Protein AF-A0A7Y2UP56-F1 (afdb_monomer_lite)

Foldseek 3Di:
DVVVVCVVCVVVVVVVVVVDDPVVVVVVVVVVVLCVQCVPPVDVVSSVVVVVVVVVLVVVVVVVDHSVVVVVCVVVVVVVVVVVVVLVVVCVVVVHSPCSQPVDVVNVVVVVVVCCVVCVVVVCVVVVVVVVVVVVPD

Radius of gyration: 23.44 Å; chains: 1; bounding box: 52×44×54 Å

pLDDT: mean 82.29, std 14.19, range [38.81, 96.0]

Structure (mmCIF, N/CA/C/O backbone):
data_AF-A0A7Y2UP56-F1
#
_entry.id   AF-A0A7Y2UP56-F1
#
loop_
_atom_site.group_PDB
_atom_site.id
_atom_site.type_symbol
_atom_site.label_atom_id
_atom_site.label_alt_id
_atom_site.label_comp_id
_atom_site.label_asym_id
_atom_site.label_entity_id
_atom_site.label_seq_id
_atom_site.pdbx_PDB_ins_code
_atom_site.Cartn_x
_atom_site.Cartn_y
_atom_site.Cartn_z
_atom_site.occupancy
_atom_site.B_iso_or_equiv
_atom_site.auth_seq_id
_atom_site.auth_comp_id
_atom_site.auth_asym_id
_atom_site.auth_atom_id
_atom_site.pdbx_PDB_model_num
ATOM 1 N N . LEU A 1 1 ? 10.724 23.964 7.392 1.00 72.69 1 LEU A N 1
ATOM 2 C CA . LEU A 1 1 ? 11.855 23.413 6.605 1.00 72.69 1 LEU A CA 1
ATOM 3 C C . LEU A 1 1 ? 11.461 22.212 5.727 1.00 72.69 1 LEU A C 1
ATOM 5 O O . LEU A 1 1 ? 11.861 22.178 4.577 1.00 72.69 1 LEU A O 1
ATOM 9 N N . MET A 1 2 ? 10.660 21.252 6.213 1.00 81.50 2 MET A N 1
ATOM 10 C CA . MET A 1 2 ? 10.343 20.014 5.468 1.00 81.50 2 MET A CA 1
ATOM 11 C C . MET A 1 2 ? 9.471 20.205 4.210 1.00 81.50 2 MET A C 1
ATOM 13 O O . MET A 1 2 ? 9.684 19.515 3.222 1.00 81.50 2 MET A O 1
ATOM 17 N N . LEU A 1 3 ? 8.538 21.167 4.209 1.00 87.50 3 LEU A N 1
ATOM 18 C CA . LEU A 1 3 ? 7.693 21.492 3.045 1.00 87.50 3 LEU A CA 1
ATOM 19 C C . LEU A 1 3 ? 8.486 21.974 1.812 1.00 87.50 3 LEU A C 1
ATOM 21 O O . LEU A 1 3 ? 8.338 21.372 0.749 1.00 87.50 3 LEU A O 1
ATOM 25 N N . PRO A 1 4 ? 9.351 23.007 1.914 1.00 89.06 4 PRO A N 1
ATOM 26 C CA . PRO A 1 4 ? 10.138 23.454 0.764 1.00 89.06 4 PRO A CA 1
ATOM 27 C C . PRO A 1 4 ? 11.161 22.403 0.318 1.00 89.06 4 PRO A C 1
ATOM 29 O O . PRO A 1 4 ? 11.336 22.200 -0.878 1.00 89.06 4 PRO A O 1
ATOM 32 N N . VAL A 1 5 ? 11.774 21.676 1.260 1.00 89.69 5 VAL A N 1
ATOM 33 C CA . VAL A 1 5 ? 12.707 20.581 0.947 1.00 89.69 5 VAL A CA 1
ATOM 34 C C . VAL A 1 5 ? 12.002 19.459 0.175 1.00 89.69 5 VAL A C 1
ATOM 36 O O . VAL A 1 5 ? 12.512 19.016 -0.851 1.00 89.69 5 VAL A O 1
ATOM 39 N N . GLY A 1 6 ? 10.803 19.050 0.600 1.00 86.69 6 GLY A N 1
ATOM 40 C CA . GLY A 1 6 ? 10.022 18.020 -0.086 1.00 86.69 6 GLY A CA 1
ATOM 41 C C . GLY A 1 6 ? 9.583 18.429 -1.494 1.00 86.69 6 GLY A C 1
ATOM 42 O O . GLY A 1 6 ? 9.662 17.621 -2.416 1.00 86.69 6 GLY A O 1
ATOM 43 N N . LEU A 1 7 ? 9.180 19.688 -1.689 1.00 87.88 7 LEU A N 1
ATOM 44 C CA . LEU A 1 7 ? 8.734 20.183 -2.996 1.00 87.88 7 LEU A CA 1
ATOM 45 C C . LEU A 1 7 ? 9.897 20.303 -3.992 1.00 87.88 7 LEU A C 1
ATOM 47 O O . LEU A 1 7 ? 9.756 19.941 -5.161 1.00 87.88 7 LEU A O 1
ATOM 51 N N . VAL A 1 8 ? 11.063 20.753 -3.521 1.00 88.00 8 VAL A N 1
ATOM 52 C CA . VAL A 1 8 ? 12.282 20.854 -4.334 1.00 88.00 8 VAL A CA 1
ATOM 53 C C . VAL A 1 8 ? 12.802 19.464 -4.705 1.00 88.00 8 VAL A C 1
ATOM 55 O O . VAL A 1 8 ? 12.987 19.183 -5.889 1.00 88.00 8 VAL A O 1
ATOM 58 N N . ILE A 1 9 ? 12.971 18.568 -3.727 1.00 86.88 9 ILE A N 1
ATOM 59 C CA . ILE A 1 9 ? 13.443 17.197 -3.976 1.00 86.88 9 ILE A CA 1
ATOM 60 C C . ILE A 1 9 ? 12.454 16.441 -4.865 1.00 86.88 9 ILE A C 1
ATOM 62 O O . ILE A 1 9 ? 12.876 15.794 -5.818 1.00 86.88 9 ILE A O 1
ATOM 66 N N . GLY A 1 10 ? 11.148 16.561 -4.609 1.00 84.31 10 GLY A N 1
ATOM 67 C CA . GLY A 1 10 ? 10.113 15.907 -5.410 1.00 84.31 10 GLY A CA 1
ATOM 68 C C . GLY A 1 10 ? 10.147 16.339 -6.875 1.00 84.31 10 GLY A C 1
ATOM 69 O O . GLY A 1 10 ? 10.086 15.490 -7.763 1.00 84.31 10 GLY A O 1
ATOM 70 N N . ARG A 1 11 ? 10.323 17.639 -7.143 1.00 83.75 11 ARG A N 1
ATOM 71 C CA . ARG A 1 11 ? 10.432 18.164 -8.511 1.00 83.75 11 ARG A CA 1
ATOM 72 C C . ARG A 1 11 ? 11.665 17.626 -9.240 1.00 83.75 11 ARG A C 1
ATOM 74 O O . ARG A 1 11 ? 11.533 17.172 -10.375 1.00 83.75 11 ARG A O 1
ATOM 81 N N . TYR A 1 12 ? 12.835 17.667 -8.602 1.00 83.06 12 TYR A N 1
ATOM 82 C CA . TYR A 1 12 ? 14.084 17.219 -9.226 1.00 83.06 12 TYR A CA 1
ATOM 83 C C . TYR A 1 12 ? 14.141 15.696 -9.392 1.00 83.06 12 TYR A C 1
ATOM 85 O O . TYR A 1 12 ? 14.487 15.208 -10.465 1.00 83.06 12 TYR A O 1
ATOM 93 N N . ALA A 1 13 ? 13.751 14.934 -8.367 1.00 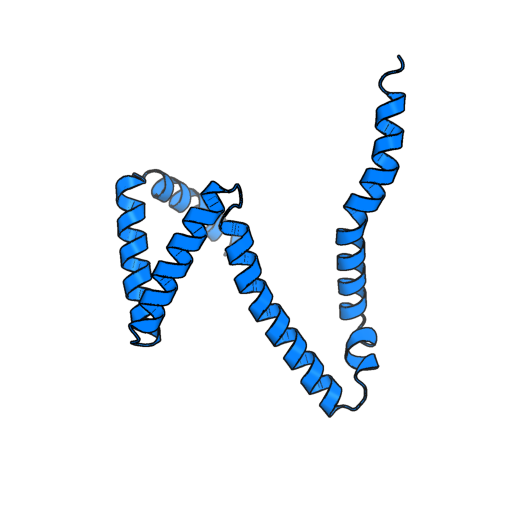81.38 13 ALA A N 1
ATOM 94 C CA . ALA A 1 13 ? 13.755 13.474 -8.416 1.00 81.38 13 ALA A CA 1
ATOM 95 C C . ALA A 1 13 ? 12.772 12.938 -9.462 1.00 81.38 13 ALA A C 1
ATOM 97 O O . ALA A 1 13 ? 13.114 12.019 -10.205 1.00 81.38 13 ALA A O 1
ATOM 98 N N . TYR A 1 14 ? 11.579 13.538 -9.566 1.00 81.06 14 TYR A N 1
ATOM 99 C CA . TYR A 1 14 ? 10.603 13.147 -10.577 1.00 81.06 14 TYR A CA 1
ATOM 100 C C . TYR A 1 14 ? 11.199 13.283 -11.978 1.00 81.06 14 TYR A C 1
ATOM 102 O O . TYR A 1 14 ? 11.224 12.297 -12.703 1.00 81.06 14 TYR A O 1
ATOM 110 N N . GLN A 1 15 ? 11.772 14.441 -12.323 1.00 77.81 15 GLN A N 1
ATOM 111 C CA . GLN A 1 15 ? 12.354 14.684 -13.650 1.00 77.81 15 GLN A CA 1
ATOM 112 C C . GLN A 1 15 ? 13.413 13.647 -14.052 1.00 77.81 15 GLN A C 1
ATOM 114 O O . GLN A 1 15 ? 13.404 13.197 -15.200 1.00 77.81 15 GLN A O 1
ATOM 119 N N . THR A 1 16 ? 14.271 13.233 -13.118 1.00 77.19 16 THR A N 1
ATOM 120 C CA . THR A 1 16 ? 15.330 12.242 -13.369 1.00 77.19 16 THR A CA 1
ATOM 121 C C . THR A 1 16 ? 14.786 10.817 -13.512 1.00 77.19 16 THR A C 1
ATOM 123 O O . THR A 1 16 ? 15.292 10.034 -14.311 1.00 77.19 16 THR A O 1
ATOM 126 N N . ILE A 1 17 ? 13.738 10.453 -12.767 1.00 78.56 17 ILE A N 1
ATOM 127 C CA . ILE A 1 17 ? 13.190 9.086 -12.783 1.00 78.56 17 ILE A CA 1
ATOM 128 C C . ILE A 1 17 ? 12.446 8.797 -14.093 1.00 78.56 17 ILE A C 1
ATOM 130 O O . ILE A 1 17 ? 12.601 7.717 -14.664 1.00 78.56 17 ILE A O 1
ATOM 134 N N . ILE A 1 18 ? 11.665 9.754 -14.604 1.00 79.00 18 ILE A N 1
ATOM 135 C CA . ILE A 1 18 ? 10.921 9.577 -15.868 1.00 79.00 18 ILE A CA 1
ATOM 136 C C . ILE A 1 18 ? 11.812 9.601 -17.115 1.00 79.00 18 ILE A C 1
ATOM 138 O O . ILE A 1 18 ? 11.361 9.156 -18.169 1.00 79.00 18 ILE A O 1
ATOM 142 N N . THR A 1 19 ? 13.054 10.089 -17.025 1.00 82.44 19 THR A N 1
ATOM 143 C CA . THR A 1 19 ? 13.994 10.081 -18.161 1.00 82.44 19 THR A CA 1
ATOM 144 C C . THR A 1 19 ? 14.618 8.706 -18.412 1.00 82.44 19 THR A C 1
ATOM 146 O O . THR A 1 19 ? 15.153 8.473 -19.496 1.00 82.44 19 THR A O 1
ATOM 149 N N . VAL A 1 20 ? 14.539 7.774 -17.455 1.00 85.19 20 VAL A N 1
ATOM 150 C CA . VAL A 1 20 ? 15.115 6.432 -17.604 1.00 85.19 20 VAL A CA 1
ATOM 151 C C . VAL A 1 20 ? 14.228 5.569 -18.517 1.00 85.19 20 VAL A C 1
ATOM 153 O O . VAL A 1 20 ? 13.019 5.460 -18.285 1.00 85.19 20 VAL A O 1
ATOM 156 N N . PRO A 1 21 ? 14.790 4.907 -19.547 1.00 87.62 21 PRO A N 1
ATOM 157 C CA . PRO A 1 21 ? 14.011 4.077 -20.456 1.00 87.62 21 PRO A CA 1
ATOM 158 C C . PRO A 1 21 ? 13.355 2.903 -19.720 1.00 87.62 21 PRO A C 1
ATOM 160 O O . PRO A 1 21 ? 14.007 2.140 -19.001 1.00 87.62 21 PRO A O 1
ATOM 163 N N . LYS A 1 22 ? 12.055 2.699 -19.970 1.00 85.25 22 LYS A N 1
ATOM 164 C CA . LYS A 1 22 ? 11.253 1.622 -19.358 1.00 85.25 22 LYS A CA 1
ATOM 165 C C . LYS A 1 22 ? 11.855 0.228 -19.567 1.00 85.25 22 LYS A C 1
ATOM 167 O O . LYS A 1 22 ? 11.723 -0.621 -18.693 1.00 85.25 22 LYS A O 1
ATOM 172 N N . ALA A 1 23 ? 12.547 0.020 -20.689 1.00 90.62 23 ALA A N 1
ATOM 173 C CA . ALA A 1 23 ? 13.221 -1.235 -21.015 1.00 90.62 23 ALA A CA 1
ATOM 174 C C . ALA A 1 23 ? 14.275 -1.650 -19.971 1.00 90.62 23 ALA A C 1
ATOM 176 O O . ALA A 1 23 ? 14.455 -2.840 -19.746 1.00 90.62 23 ALA A O 1
ATOM 177 N N . MET A 1 24 ? 14.924 -0.689 -19.301 1.00 90.25 24 MET A N 1
ATOM 178 C CA . MET A 1 24 ? 15.894 -0.959 -18.230 1.00 90.25 24 MET A CA 1
ATOM 179 C C . MET A 1 24 ? 15.238 -0.994 -16.845 1.00 90.25 24 MET A C 1
ATOM 181 O O . MET A 1 24 ? 15.654 -1.761 -15.976 1.00 90.25 24 MET A O 1
ATOM 185 N N . LEU A 1 25 ? 14.190 -0.191 -16.632 1.00 89.38 25 LEU A N 1
ATOM 186 C CA . LEU A 1 25 ? 13.487 -0.118 -15.346 1.00 89.38 25 LEU A CA 1
ATOM 187 C C . LEU A 1 25 ? 12.800 -1.436 -14.986 1.00 89.38 25 LEU A C 1
ATOM 189 O O . LEU A 1 25 ? 12.945 -1.910 -13.863 1.00 89.38 25 LEU A O 1
ATOM 193 N N . VAL A 1 26 ? 12.073 -2.037 -15.932 1.00 90.31 26 VAL A N 1
ATOM 194 C CA . VAL A 1 26 ? 11.299 -3.264 -15.686 1.00 90.31 26 VAL A CA 1
ATOM 195 C C . VAL A 1 26 ? 12.169 -4.420 -15.169 1.00 90.31 26 VAL A C 1
ATOM 197 O O . VAL A 1 26 ? 11.859 -4.927 -14.089 1.00 90.31 26 VAL A O 1
ATOM 200 N N . PRO A 1 27 ? 13.260 -4.834 -15.849 1.00 93.44 27 PRO A N 1
ATOM 201 C CA . PRO A 1 27 ? 14.096 -5.927 -15.357 1.00 93.44 27 PRO A CA 1
ATOM 202 C C . PRO A 1 27 ? 14.797 -5.569 -14.044 1.00 93.44 27 PRO A C 1
ATOM 204 O O . PRO A 1 27 ? 14.835 -6.396 -13.139 1.00 93.44 27 PRO A O 1
ATOM 207 N N . THR A 1 28 ? 15.283 -4.334 -13.888 1.00 94.06 28 THR A N 1
ATOM 208 C CA . THR A 1 28 ? 15.970 -3.903 -12.657 1.00 94.06 28 THR A CA 1
ATOM 209 C C . THR A 1 28 ? 15.046 -3.972 -11.442 1.00 94.06 28 THR A C 1
ATOM 211 O O . THR A 1 28 ? 15.420 -4.527 -10.409 1.00 94.06 28 THR A O 1
ATOM 214 N N . VAL A 1 29 ? 13.818 -3.458 -11.563 1.00 93.00 29 VAL A N 1
ATOM 215 C CA . VAL A 1 29 ? 12.820 -3.520 -10.488 1.00 93.00 29 VAL A CA 1
ATOM 216 C C . VAL A 1 29 ? 12.431 -4.968 -10.205 1.00 93.00 29 VAL A C 1
ATOM 218 O O . VAL A 1 29 ? 12.388 -5.346 -9.040 1.00 93.00 29 VAL A O 1
ATOM 221 N N . ALA A 1 30 ? 12.220 -5.795 -11.235 1.00 93.31 30 ALA A N 1
ATOM 222 C CA . ALA A 1 30 ? 11.878 -7.207 -11.058 1.00 93.31 30 ALA A CA 1
ATOM 223 C C . ALA A 1 30 ? 12.964 -7.978 -10.283 1.00 93.31 30 ALA A C 1
ATOM 225 O O . ALA A 1 30 ? 12.652 -8.680 -9.315 1.00 93.31 30 ALA A O 1
ATOM 226 N N . PHE A 1 31 ? 14.237 -7.793 -10.647 1.00 95.12 31 PHE A N 1
ATOM 227 C CA . PHE A 1 31 ? 15.369 -8.369 -9.916 1.00 95.12 31 PHE A CA 1
ATOM 228 C C . PHE A 1 31 ? 15.422 -7.867 -8.471 1.00 95.12 31 PHE A C 1
ATOM 230 O O . PHE A 1 31 ? 15.533 -8.670 -7.545 1.00 95.12 31 PHE A O 1
ATOM 237 N N . MET A 1 32 ? 15.280 -6.556 -8.263 1.00 95.44 32 MET A N 1
ATOM 238 C CA . MET A 1 32 ? 15.302 -5.962 -6.926 1.00 95.44 32 MET A CA 1
ATOM 239 C C . MET A 1 32 ? 14.166 -6.497 -6.042 1.00 95.44 32 MET A C 1
ATOM 241 O O . MET A 1 32 ? 14.391 -6.809 -4.874 1.00 95.44 32 MET A O 1
ATOM 245 N N . THR A 1 33 ? 12.958 -6.663 -6.590 1.00 93.69 33 THR A N 1
ATOM 246 C CA . THR A 1 33 ? 11.822 -7.235 -5.850 1.00 93.69 33 THR A CA 1
ATOM 247 C C . THR A 1 33 ? 12.029 -8.706 -5.519 1.00 93.69 33 THR A C 1
ATOM 249 O O . THR A 1 33 ? 11.715 -9.116 -4.407 1.00 93.69 33 THR A O 1
ATOM 252 N N . MET A 1 34 ? 12.622 -9.485 -6.427 1.00 94.31 34 MET A N 1
ATOM 253 C CA . MET A 1 34 ? 12.913 -10.900 -6.191 1.00 94.31 34 MET A CA 1
ATOM 254 C C . MET A 1 34 ? 13.928 -11.079 -5.056 1.00 94.31 34 MET A C 1
ATOM 256 O O . MET A 1 34 ? 13.695 -11.865 -4.136 1.00 94.31 34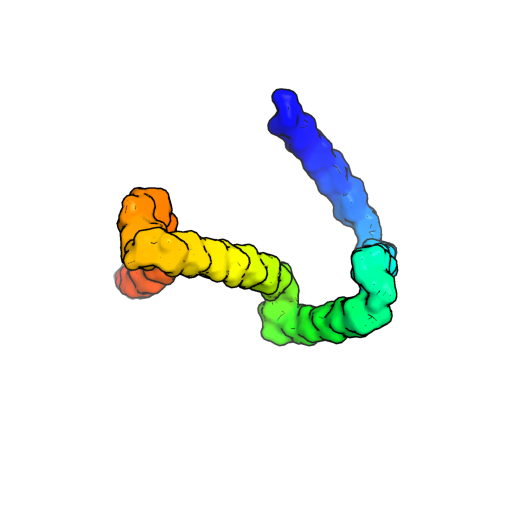 MET A O 1
ATOM 260 N N . ILE A 1 35 ? 15.017 -10.302 -5.080 1.00 95.00 35 ILE A N 1
ATOM 261 C CA . ILE A 1 35 ? 16.023 -10.287 -4.009 1.00 95.00 35 ILE A CA 1
ATOM 262 C C . ILE A 1 35 ? 15.385 -9.821 -2.695 1.00 95.00 35 ILE A C 1
ATOM 264 O O . ILE A 1 35 ? 15.587 -10.448 -1.657 1.00 95.00 35 ILE A O 1
ATOM 268 N N . GLY A 1 36 ? 14.579 -8.757 -2.741 1.00 94.62 36 GLY A N 1
ATOM 269 C CA . GLY A 1 36 ? 13.889 -8.214 -1.574 1.00 94.62 36 GLY A CA 1
ATOM 270 C C . GLY A 1 36 ? 12.955 -9.226 -0.909 1.00 94.62 36 GLY A C 1
ATOM 271 O O . GLY A 1 36 ? 13.023 -9.409 0.303 1.00 94.62 36 GLY A O 1
ATOM 272 N N . THR A 1 37 ? 12.126 -9.929 -1.682 1.00 94.31 37 THR A N 1
ATOM 273 C CA . THR A 1 37 ? 11.223 -10.962 -1.153 1.00 94.31 37 THR A CA 1
ATOM 274 C C . THR A 1 37 ? 11.995 -12.114 -0.515 1.00 94.31 37 THR A C 1
ATOM 276 O O . THR A 1 37 ? 11.646 -12.544 0.584 1.00 94.31 37 THR A O 1
ATOM 279 N N . TYR A 1 38 ? 13.071 -12.576 -1.156 1.00 94.25 38 TYR A N 1
ATOM 280 C CA . TYR A 1 38 ? 13.907 -13.636 -0.599 1.00 94.25 38 TYR A CA 1
ATOM 281 C C . TYR A 1 38 ? 14.604 -13.202 0.701 1.00 94.25 38 TYR A C 1
ATOM 283 O O . TYR A 1 38 ? 14.656 -13.970 1.659 1.00 94.25 38 TYR A O 1
ATOM 291 N N . ALA A 1 39 ? 15.084 -11.957 0.782 1.00 94.94 39 ALA A N 1
ATOM 292 C CA . ALA A 1 39 ? 15.856 -11.457 1.920 1.00 94.94 39 ALA A CA 1
ATOM 293 C C . ALA A 1 39 ? 15.067 -11.371 3.242 1.00 94.94 39 ALA A C 1
ATOM 295 O O . ALA A 1 39 ? 15.667 -11.492 4.306 1.00 94.94 39 ALA A O 1
ATOM 296 N N . ILE A 1 40 ? 13.740 -11.179 3.208 1.00 92.69 40 ILE A N 1
ATOM 297 C CA . ILE A 1 40 ? 12.936 -10.980 4.433 1.00 92.69 40 ILE A CA 1
ATOM 298 C C . ILE A 1 40 ? 12.789 -12.281 5.234 1.00 92.69 40 ILE A C 1
ATOM 300 O O . ILE A 1 40 ? 12.829 -12.261 6.463 1.00 92.69 40 ILE A O 1
ATOM 304 N N . ARG A 1 41 ? 12.569 -13.408 4.549 1.00 91.44 41 ARG A N 1
ATOM 305 C CA . ARG A 1 41 ? 12.232 -14.700 5.180 1.00 91.44 41 ARG A CA 1
ATOM 306 C C . ARG A 1 41 ? 13.155 -15.849 4.780 1.00 91.44 41 ARG A C 1
ATOM 308 O O . ARG A 1 41 ? 12.968 -16.949 5.286 1.00 91.44 41 ARG A O 1
ATOM 315 N N . ASN A 1 42 ? 14.128 -15.610 3.894 1.00 92.19 42 ASN A N 1
ATOM 316 C CA . ASN A 1 42 ? 15.031 -16.624 3.333 1.00 92.19 42 ASN A CA 1
ATOM 317 C C . ASN A 1 42 ? 14.266 -17.864 2.825 1.00 92.19 42 ASN A C 1
ATOM 319 O O . ASN A 1 42 ? 14.642 -19.007 3.069 1.00 92.19 42 ASN A O 1
ATOM 323 N N . SER A 1 43 ? 13.122 -17.620 2.180 1.00 91.94 43 SER A N 1
ATOM 324 C CA . SER A 1 43 ? 12.167 -18.647 1.767 1.00 91.94 43 SER A CA 1
ATOM 325 C C . SER A 1 43 ? 11.941 -18.570 0.265 1.00 91.94 43 SER A C 1
ATOM 327 O O . SER A 1 43 ? 11.488 -17.550 -0.259 1.00 91.94 43 SER A O 1
ATOM 329 N N . ILE A 1 44 ? 12.216 -19.673 -0.434 1.00 93.56 44 ILE A N 1
ATOM 330 C CA . ILE A 1 44 ? 11.959 -19.779 -1.875 1.00 93.56 44 ILE A CA 1
ATOM 331 C C . ILE A 1 44 ? 10.453 -19.756 -2.176 1.00 93.56 44 ILE A C 1
ATOM 333 O O . ILE A 1 44 ? 10.035 -19.261 -3.221 1.00 93.56 44 ILE A O 1
ATOM 337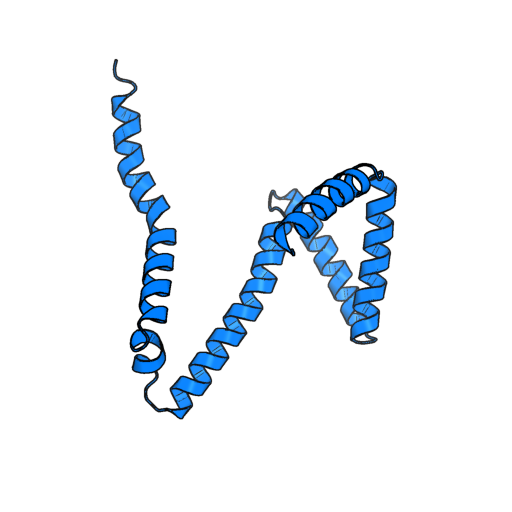 N N . SER A 1 45 ? 9.627 -20.232 -1.238 1.00 94.88 45 SER A N 1
ATOM 338 C CA . SER A 1 45 ? 8.168 -20.258 -1.370 1.00 94.88 45 SER A CA 1
ATOM 339 C C . SER A 1 45 ? 7.588 -18.852 -1.521 1.00 94.88 45 SER A C 1
ATOM 341 O O . SER A 1 45 ? 6.680 -18.650 -2.324 1.00 94.88 45 SER A O 1
ATOM 343 N N . ASP A 1 46 ? 8.150 -17.862 -0.824 1.00 94.00 46 ASP A N 1
ATOM 344 C CA . ASP A 1 46 ? 7.692 -16.470 -0.913 1.00 94.00 46 ASP A CA 1
ATOM 345 C C . ASP A 1 46 ? 8.011 -15.867 -2.288 1.00 94.00 46 ASP A C 1
ATOM 347 O O . ASP A 1 46 ? 7.208 -15.114 -2.842 1.00 94.00 46 ASP A O 1
ATOM 351 N N . VAL A 1 47 ? 9.144 -16.255 -2.884 1.00 94.69 47 VAL A N 1
ATOM 352 C CA . VAL A 1 47 ? 9.516 -15.866 -4.253 1.00 94.69 47 VAL A CA 1
ATOM 353 C C . VAL A 1 47 ? 8.567 -16.496 -5.274 1.00 94.69 47 VAL A C 1
ATOM 355 O O . VAL A 1 47 ? 8.131 -15.823 -6.208 1.00 94.69 47 VAL A O 1
ATOM 358 N N . ILE A 1 48 ? 8.185 -17.761 -5.083 1.00 95.56 48 ILE A N 1
ATOM 359 C CA . ILE A 1 48 ? 7.201 -18.433 -5.945 1.00 95.56 48 ILE A CA 1
ATOM 360 C C . ILE A 1 48 ? 5.847 -17.714 -5.868 1.00 95.56 48 ILE A C 1
ATOM 362 O O . ILE A 1 48 ? 5.263 -17.398 -6.906 1.00 95.56 48 ILE A O 1
ATOM 366 N N . ILE A 1 49 ? 5.373 -17.389 -4.660 1.00 95.00 49 ILE A N 1
ATOM 367 C CA . ILE A 1 49 ? 4.127 -16.631 -4.460 1.00 95.00 49 ILE A CA 1
ATOM 368 C C . ILE A 1 49 ? 4.221 -15.255 -5.129 1.00 95.00 49 ILE A C 1
ATOM 370 O O . ILE A 1 49 ? 3.283 -14.848 -5.813 1.00 95.00 49 ILE A O 1
ATOM 374 N N . MET A 1 50 ? 5.353 -14.557 -4.994 1.00 94.12 50 MET A N 1
ATOM 375 C CA . MET A 1 50 ? 5.597 -13.274 -5.658 1.00 94.12 50 MET A CA 1
ATOM 376 C C . MET A 1 50 ? 5.450 -13.385 -7.182 1.00 94.12 50 MET A C 1
ATOM 378 O O . MET A 1 50 ? 4.758 -12.560 -7.780 1.00 94.12 50 MET A O 1
ATOM 382 N N . ILE A 1 51 ? 6.052 -14.403 -7.813 1.00 95.06 51 ILE A N 1
ATOM 383 C CA . ILE A 1 51 ? 5.928 -14.614 -9.265 1.00 95.06 51 ILE A CA 1
ATOM 384 C C . ILE A 1 51 ? 4.477 -14.910 -9.648 1.00 95.06 51 ILE A C 1
ATOM 386 O O . ILE A 1 51 ? 3.959 -14.280 -10.569 1.00 95.06 51 ILE A O 1
ATOM 390 N N . ILE A 1 52 ? 3.806 -15.822 -8.938 1.00 96.00 52 ILE A N 1
ATOM 391 C CA . ILE A 1 52 ? 2.408 -16.180 -9.220 1.00 96.00 52 ILE A CA 1
ATOM 392 C C . ILE A 1 52 ? 1.514 -14.938 -9.129 1.00 96.00 52 ILE A C 1
ATOM 394 O O . ILE A 1 52 ? 0.762 -14.655 -10.060 1.00 96.00 52 ILE A O 1
ATOM 398 N N . LEU A 1 53 ? 1.627 -14.154 -8.054 1.00 93.56 53 LEU A N 1
ATOM 399 C CA . LEU A 1 53 ? 0.848 -12.926 -7.880 1.00 93.56 53 LEU A CA 1
ATOM 400 C C . LEU A 1 53 ? 1.195 -11.858 -8.926 1.00 93.56 53 LEU A C 1
ATOM 402 O O . LEU A 1 53 ? 0.299 -11.152 -9.388 1.00 93.56 53 LEU A O 1
ATOM 406 N N . GLY A 1 54 ? 2.459 -11.761 -9.344 1.00 92.12 54 GLY A N 1
ATOM 407 C CA . GLY A 1 54 ? 2.883 -10.880 -10.433 1.00 92.12 54 GLY A CA 1
ATOM 408 C C . GLY A 1 54 ? 2.234 -11.249 -11.770 1.00 92.12 54 GLY A C 1
ATOM 409 O O . GLY A 1 54 ? 1.702 -10.378 -12.461 1.00 92.12 54 GLY A O 1
ATOM 410 N N . VAL A 1 55 ? 2.206 -12.542 -12.107 1.00 93.88 55 VAL A N 1
ATOM 411 C CA . VAL A 1 55 ? 1.542 -13.056 -13.316 1.00 93.88 55 VAL A CA 1
ATOM 412 C C . VAL A 1 55 ? 0.031 -12.842 -13.240 1.00 93.88 55 VAL A C 1
ATOM 414 O O . VAL A 1 55 ? -0.559 -12.341 -14.196 1.00 93.88 55 VAL A O 1
ATOM 417 N N . VAL A 1 56 ? -0.601 -13.138 -12.101 1.00 94.12 56 VAL A N 1
ATOM 418 C CA . VAL A 1 56 ? -2.034 -12.872 -11.886 1.00 94.12 56 VAL A CA 1
ATOM 419 C C . VAL A 1 56 ? -2.339 -11.382 -12.051 1.00 94.12 56 VAL A C 1
ATOM 421 O O . VAL A 1 56 ? -3.287 -11.027 -12.747 1.00 94.12 56 VAL A O 1
ATOM 424 N N . GLY A 1 57 ? -1.515 -10.495 -11.491 1.00 91.31 57 GLY A N 1
ATOM 425 C CA . GLY A 1 57 ? -1.658 -9.048 -11.661 1.00 91.31 57 GLY A CA 1
ATOM 426 C C . GLY A 1 57 ? -1.532 -8.598 -13.121 1.00 91.31 57 GLY A C 1
ATOM 427 O O . GLY A 1 57 ? -2.293 -7.737 -13.568 1.00 91.31 57 GLY A O 1
ATOM 428 N N . TRP A 1 58 ? -0.621 -9.204 -13.887 1.00 90.69 58 TRP A N 1
ATOM 429 C CA . TRP A 1 58 ? -0.483 -8.949 -15.325 1.00 90.69 58 TRP A CA 1
ATOM 430 C C . TRP A 1 58 ? -1.702 -9.435 -16.123 1.00 90.69 58 TRP A C 1
ATOM 432 O O . TRP A 1 58 ? -2.189 -8.724 -17.003 1.00 90.69 58 TRP A O 1
ATOM 442 N N . ILE A 1 59 ? -2.253 -10.600 -15.774 1.00 93.75 59 ILE A N 1
ATOM 443 C CA . ILE A 1 59 ? -3.486 -11.127 -16.374 1.00 93.75 59 ILE A CA 1
ATOM 444 C C . ILE A 1 59 ? -4.670 -10.201 -16.066 1.00 93.75 59 ILE A C 1
ATOM 446 O O . ILE A 1 59 ? -5.410 -9.826 -16.972 1.00 93.75 59 ILE A O 1
ATOM 450 N N . LEU A 1 60 ? -4.832 -9.771 -14.812 1.00 91.19 60 LEU A N 1
ATOM 451 C CA . LEU A 1 60 ? -5.905 -8.858 -14.403 1.00 91.19 60 LEU A CA 1
ATOM 452 C C . LEU A 1 60 ? -5.824 -7.506 -15.125 1.00 91.19 60 LEU A C 1
ATOM 454 O O . LEU A 1 60 ? -6.857 -6.973 -15.534 1.00 91.19 60 LEU A O 1
ATOM 458 N N . ASN A 1 61 ? -4.609 -7.005 -15.375 1.00 90.12 61 ASN A N 1
ATOM 459 C CA . ASN A 1 61 ? -4.393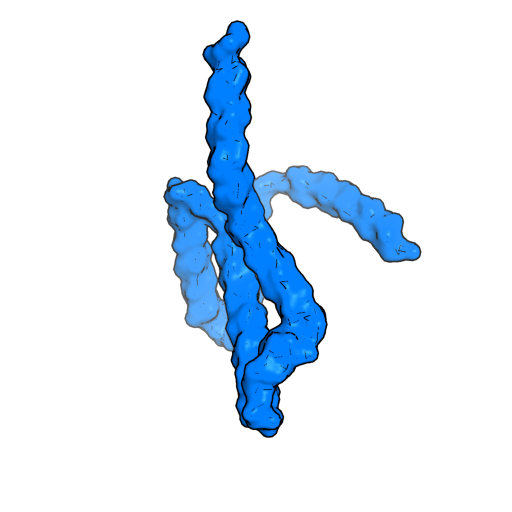 -5.818 -16.205 1.00 90.12 61 ASN A CA 1
ATOM 460 C C . ASN A 1 61 ? -4.983 -5.991 -17.613 1.00 90.12 61 ASN A C 1
ATOM 462 O O . ASN A 1 61 ? -5.634 -5.080 -18.125 1.00 90.12 61 ASN A O 1
ATOM 466 N N . ARG A 1 62 ? -4.846 -7.185 -18.206 1.00 89.31 62 ARG A N 1
ATOM 467 C CA . ARG A 1 62 ? -5.416 -7.509 -19.522 1.00 89.31 62 ARG A CA 1
ATOM 468 C C . ARG A 1 62 ? -6.948 -7.490 -19.531 1.00 89.31 62 ARG A C 1
ATOM 470 O O . ARG A 1 62 ? -7.533 -7.143 -20.551 1.00 89.31 62 ARG A O 1
ATOM 477 N N . PHE A 1 63 ? -7.586 -7.822 -18.409 1.00 89.56 63 PHE A N 1
ATOM 478 C CA . PHE A 1 63 ? -9.045 -7.782 -18.238 1.00 89.56 63 PHE A CA 1
ATOM 479 C C . PHE A 1 63 ? -9.598 -6.380 -17.922 1.00 89.56 63 PHE A C 1
ATOM 481 O O . PHE A 1 63 ? -10.795 -6.233 -17.692 1.00 89.56 63 PHE A O 1
ATOM 488 N N . GLY A 1 64 ? -8.753 -5.343 -17.918 1.00 87.00 64 GLY A N 1
ATOM 489 C CA . GLY A 1 64 ? -9.162 -3.965 -17.631 1.00 87.00 64 GLY A CA 1
ATOM 490 C C . GLY A 1 64 ? -9.110 -3.590 -16.149 1.00 87.00 64 GLY A C 1
ATOM 491 O O . GLY A 1 64 ? -9.480 -2.472 -15.790 1.00 87.00 64 GLY A O 1
ATOM 492 N N . PHE A 1 65 ? -8.614 -4.476 -15.280 1.00 86.38 65 PHE A N 1
ATOM 493 C CA . PHE A 1 65 ? -8.381 -4.154 -13.875 1.00 86.38 65 PHE A CA 1
ATOM 494 C C . PHE A 1 65 ? -6.974 -3.594 -13.684 1.00 86.38 65 PHE A C 1
ATOM 496 O O . PHE A 1 65 ? -5.974 -4.297 -13.813 1.00 86.38 65 PHE A O 1
ATOM 503 N N . SER A 1 66 ? -6.879 -2.319 -13.316 1.00 87.69 66 SER A N 1
ATOM 504 C CA . SER A 1 66 ? -5.598 -1.714 -12.955 1.00 87.69 66 SER A CA 1
ATOM 505 C C . SER A 1 66 ? -4.978 -2.435 -11.740 1.00 87.69 66 SER A C 1
ATOM 507 O O . SER A 1 66 ? -5.646 -2.572 -10.715 1.00 87.69 66 SER A O 1
ATOM 509 N N . PRO A 1 67 ? -3.691 -2.833 -11.786 1.00 84.88 67 PRO A N 1
ATOM 510 C CA . PRO A 1 67 ? -3.008 -3.474 -10.656 1.00 84.88 67 PRO A CA 1
ATOM 511 C C . PRO A 1 67 ? -2.953 -2.603 -9.393 1.00 84.88 67 PRO A C 1
ATOM 513 O O . PRO A 1 67 ? -2.929 -3.115 -8.279 1.00 84.88 67 PRO A O 1
ATOM 516 N N . SER A 1 68 ? -2.946 -1.275 -9.553 1.00 88.19 68 SER A N 1
ATOM 517 C CA . SER A 1 68 ? -2.769 -0.325 -8.448 1.00 88.19 68 SER A CA 1
ATOM 518 C C . SER A 1 68 ? -3.885 -0.398 -7.382 1.00 88.19 68 SER A C 1
ATOM 520 O O . SER A 1 68 ? -3.547 -0.608 -6.215 1.00 88.19 68 SER A O 1
ATOM 522 N N . PRO A 1 69 ? -5.188 -0.317 -7.724 1.00 89.06 69 PRO A N 1
ATOM 523 C CA . PRO A 1 69 ? -6.275 -0.532 -6.763 1.00 89.06 69 PRO A CA 1
ATOM 524 C C . PRO A 1 69 ? -6.253 -1.898 -6.074 1.00 89.06 69 PRO A C 1
ATOM 526 O O . PRO A 1 69 ? -6.589 -1.986 -4.897 1.00 89.06 69 PRO A O 1
ATOM 529 N N . ILE A 1 70 ? -5.841 -2.954 -6.782 1.00 90.75 70 ILE A N 1
ATOM 530 C CA . ILE A 1 70 ? -5.778 -4.314 -6.227 1.00 90.75 70 ILE A CA 1
ATOM 531 C C . ILE A 1 70 ? -4.739 -4.369 -5.104 1.00 90.75 70 ILE A C 1
ATOM 533 O O . ILE A 1 70 ? -5.036 -4.828 -4.002 1.00 90.75 70 ILE A O 1
ATOM 537 N N . VAL A 1 71 ? -3.536 -3.847 -5.361 1.00 90.12 71 VAL A N 1
ATOM 538 C CA . VAL A 1 71 ? -2.460 -3.780 -4.362 1.00 90.12 71 VAL A CA 1
ATOM 539 C C . VAL A 1 71 ? -2.874 -2.907 -3.177 1.00 90.12 71 VAL A C 1
ATOM 541 O O . VAL A 1 71 ? -2.669 -3.298 -2.029 1.00 90.12 71 VAL A O 1
ATOM 544 N N . LEU A 1 72 ? -3.508 -1.757 -3.434 1.00 91.75 72 LEU A N 1
ATOM 545 C CA . LEU A 1 72 ? -4.007 -0.885 -2.371 1.00 91.75 72 LEU A CA 1
ATOM 546 C C . LEU A 1 72 ? -5.061 -1.594 -1.508 1.00 91.75 72 LEU A C 1
ATOM 548 O O . LEU A 1 72 ? -4.987 -1.526 -0.284 1.00 91.75 72 LEU A O 1
ATOM 552 N N . GLY A 1 73 ? -5.996 -2.319 -2.125 1.00 92.00 73 GLY A N 1
ATOM 553 C CA . GLY A 1 73 ? -7.004 -3.111 -1.421 1.00 92.00 73 GLY A CA 1
ATOM 554 C C . GLY A 1 73 ? -6.395 -4.225 -0.569 1.00 92.00 73 GLY A C 1
ATOM 555 O O . GLY A 1 73 ? -6.807 -4.406 0.573 1.00 92.00 73 GLY A O 1
ATOM 556 N N . LEU A 1 74 ? -5.370 -4.919 -1.074 1.00 92.12 74 LEU A N 1
ATOM 557 C CA . LEU A 1 74 ? -4.652 -5.958 -0.328 1.00 92.12 74 LEU A CA 1
ATOM 558 C C . LEU A 1 74 ? -3.972 -5.390 0.931 1.00 92.12 74 LEU A C 1
ATOM 560 O O . LEU A 1 74 ? -4.068 -5.972 2.013 1.00 92.12 74 LEU A O 1
ATOM 564 N N . ILE A 1 75 ? -3.305 -4.240 0.797 1.00 93.25 75 ILE A N 1
ATOM 565 C CA . ILE A 1 75 ? -2.630 -3.563 1.912 1.00 93.25 75 ILE A CA 1
ATOM 566 C C . ILE A 1 75 ? -3.662 -3.059 2.928 1.00 93.25 75 ILE A C 1
ATOM 568 O O . ILE A 1 75 ? -3.547 -3.345 4.120 1.00 93.25 75 ILE A O 1
ATOM 572 N N . LEU A 1 76 ? -4.689 -2.341 2.461 1.00 93.25 76 LEU A N 1
ATOM 573 C CA . LEU A 1 76 ? -5.740 -1.796 3.323 1.00 93.25 76 LEU A CA 1
ATOM 574 C C . LEU A 1 76 ? -6.541 -2.898 4.018 1.00 93.25 76 LEU A C 1
ATOM 576 O O . LEU A 1 76 ? -6.899 -2.729 5.178 1.00 93.25 76 LEU A O 1
ATOM 580 N N . GLY A 1 77 ? -6.779 -4.030 3.354 1.00 94.06 77 GLY A N 1
ATOM 581 C CA . GLY A 1 77 ? -7.480 -5.176 3.929 1.00 94.06 77 GLY A CA 1
ATOM 582 C C . GLY A 1 77 ? -6.768 -5.732 5.160 1.00 94.06 77 GLY A C 1
ATOM 583 O O . GLY A 1 77 ? -7.401 -5.916 6.196 1.00 94.06 77 GLY A O 1
ATOM 584 N N . ARG A 1 78 ? -5.440 -5.906 5.096 1.00 93.12 78 ARG A N 1
ATOM 585 C CA . ARG A 1 78 ? -4.629 -6.331 6.254 1.00 93.12 78 ARG A CA 1
ATOM 586 C C . ARG A 1 78 ? -4.726 -5.349 7.417 1.00 93.12 78 ARG A C 1
ATOM 588 O O . ARG A 1 78 ? -4.883 -5.766 8.559 1.00 93.12 78 ARG A O 1
ATOM 595 N N . ILE A 1 79 ? -4.646 -4.055 7.122 1.00 93.94 79 ILE A N 1
ATOM 596 C CA . ILE A 1 79 ? -4.743 -2.999 8.136 1.00 93.94 79 ILE A CA 1
ATOM 597 C C . ILE A 1 79 ? -6.147 -2.993 8.761 1.00 93.94 79 ILE A C 1
ATOM 599 O O . ILE A 1 79 ? -6.280 -2.886 9.979 1.00 93.94 79 ILE A O 1
ATOM 603 N N . ALA A 1 80 ? -7.191 -3.148 7.944 1.00 91.75 80 ALA A N 1
ATOM 604 C CA . ALA A 1 80 ? -8.576 -3.202 8.395 1.00 91.75 80 ALA A CA 1
ATOM 605 C C . ALA A 1 80 ? -8.842 -4.427 9.281 1.00 91.75 80 ALA A C 1
ATOM 607 O O . ALA A 1 80 ? -9.443 -4.286 10.343 1.00 91.75 80 ALA A O 1
ATOM 608 N N . GLU A 1 81 ? -8.355 -5.605 8.888 1.00 94.38 81 GLU A N 1
ATOM 609 C CA . GLU A 1 81 ? -8.471 -6.840 9.669 1.00 94.38 81 GLU A CA 1
ATOM 610 C C . GLU A 1 81 ? -7.762 -6.712 11.022 1.00 94.38 81 GLU A C 1
ATOM 612 O O . GLU A 1 81 ? -8.353 -7.004 12.061 1.00 94.38 81 GLU A O 1
ATOM 617 N N . GLN A 1 82 ? -6.529 -6.198 11.034 1.00 93.62 82 GLN A N 1
ATOM 618 C CA . GLN A 1 82 ? -5.784 -5.961 12.272 1.00 93.62 82 GLN A CA 1
ATOM 619 C C . GLN A 1 82 ? -6.506 -4.971 13.192 1.00 93.62 82 GLN A C 1
ATOM 621 O O . GLN A 1 82 ? -6.656 -5.239 14.385 1.00 93.62 82 GLN A O 1
ATOM 626 N N . GLY A 1 83 ? -6.999 -3.858 12.643 1.00 89.62 83 GLY A N 1
ATOM 627 C CA . GLY A 1 83 ? -7.768 -2.872 13.401 1.00 89.62 83 GLY A CA 1
ATOM 628 C C . GLY A 1 83 ? -9.075 -3.444 13.954 1.00 89.62 83 GLY A C 1
ATOM 629 O O . GLY A 1 83 ? -9.427 -3.174 15.103 1.00 89.62 83 GLY A O 1
ATOM 630 N N . PHE A 1 84 ? -9.768 -4.278 13.175 1.00 87.38 84 PHE A N 1
ATOM 631 C CA . PHE A 1 84 ? -10.993 -4.948 13.604 1.00 87.38 84 PHE A CA 1
ATOM 632 C C . PHE A 1 84 ? -10.730 -5.939 14.741 1.00 87.38 84 PHE A C 1
ATOM 634 O O . PHE A 1 84 ? -11.389 -5.860 15.776 1.00 87.38 84 PHE A O 1
ATOM 641 N N . VAL A 1 85 ? -9.736 -6.820 14.597 1.00 90.75 85 VAL A N 1
ATOM 642 C CA . VAL A 1 85 ? -9.354 -7.789 15.639 1.00 90.75 85 VAL A CA 1
ATOM 643 C C . VAL A 1 85 ? -8.909 -7.073 16.914 1.00 90.75 85 VAL A C 1
ATOM 645 O O . VAL A 1 85 ? -9.293 -7.473 18.015 1.00 90.75 85 VAL A O 1
ATOM 648 N N . GLN A 1 86 ? -8.147 -5.985 16.788 1.00 87.81 86 GLN A N 1
ATOM 649 C CA . GLN A 1 86 ? -7.732 -5.176 17.931 1.00 87.81 86 GLN A CA 1
ATOM 650 C C . GLN A 1 86 ? -8.941 -4.562 18.649 1.00 87.81 86 GLN A C 1
ATOM 652 O O . GLN A 1 86 ? -9.068 -4.709 19.865 1.00 87.81 86 GLN A O 1
ATOM 657 N N . ALA A 1 87 ? -9.853 -3.919 17.914 1.00 84.12 87 ALA A N 1
ATOM 658 C CA . ALA A 1 87 ? -11.069 -3.341 18.485 1.00 84.12 87 ALA A CA 1
ATOM 659 C C . ALA A 1 87 ? -11.953 -4.411 19.149 1.00 84.12 87 ALA A C 1
ATOM 661 O O . ALA A 1 87 ? -12.449 -4.208 20.257 1.00 84.12 87 ALA A O 1
ATOM 662 N N . TRP A 1 88 ? -12.091 -5.575 18.513 1.00 83.06 88 TRP A N 1
ATOM 663 C CA . TRP A 1 88 ? -12.838 -6.710 19.045 1.00 83.06 88 TRP A CA 1
ATOM 664 C C . TRP A 1 88 ? -12.242 -7.240 20.353 1.00 83.06 88 TRP A C 1
ATOM 666 O O . TRP A 1 88 ? -12.969 -7.490 21.315 1.00 83.06 88 TRP A O 1
ATOM 676 N N . THR A 1 89 ? -10.918 -7.380 20.414 1.00 85.19 89 THR A N 1
ATOM 677 C CA . THR A 1 89 ? -10.210 -7.892 21.595 1.00 85.19 89 THR A CA 1
ATOM 678 C C . THR A 1 89 ? -10.357 -6.942 22.782 1.00 85.19 89 THR A C 1
ATOM 680 O O . THR A 1 89 ? -10.679 -7.375 23.888 1.00 85.19 89 THR A O 1
ATOM 683 N N . ILE A 1 90 ? -10.197 -5.634 22.557 1.00 82.56 90 ILE A N 1
ATOM 684 C CA . ILE A 1 90 ? -10.336 -4.629 23.620 1.00 82.56 90 ILE A CA 1
ATOM 685 C C . ILE A 1 90 ? -11.806 -4.520 24.070 1.00 82.56 90 ILE A C 1
ATOM 687 O O . ILE A 1 90 ? -12.085 -4.426 25.269 1.00 82.56 90 ILE A O 1
ATOM 691 N N . GLY A 1 91 ? -12.757 -4.594 23.134 1.00 78.75 91 GLY A N 1
ATOM 692 C CA . GLY A 1 91 ? -14.189 -4.564 23.443 1.00 78.75 91 GLY A CA 1
ATOM 693 C C . GLY A 1 91 ? -14.654 -5.807 24.205 1.00 78.75 91 GLY A C 1
ATOM 694 O O . GLY A 1 91 ? -15.473 -5.698 25.114 1.00 78.75 91 GLY A O 1
ATOM 695 N N . SER A 1 92 ? -14.077 -6.973 23.900 1.00 75.38 92 SER A N 1
ATOM 696 C CA . SER A 1 92 ? -14.328 -8.217 24.639 1.00 75.38 92 SER A CA 1
ATOM 697 C C . SER A 1 92 ? -13.751 -8.163 26.058 1.00 75.38 92 SER A C 1
ATOM 699 O O . SER A 1 92 ? -14.397 -8.623 26.993 1.00 75.38 92 SER A O 1
ATOM 701 N N . ALA A 1 93 ? -12.575 -7.553 26.245 1.00 73.50 93 ALA A N 1
ATOM 702 C CA . ALA A 1 93 ? -11.935 -7.423 27.559 1.00 73.50 93 ALA A CA 1
ATOM 703 C C . ALA A 1 93 ? -12.663 -6.454 28.512 1.00 73.50 93 ALA A C 1
ATOM 705 O O . ALA A 1 93 ? -12.601 -6.617 29.726 1.00 73.50 93 ALA A O 1
ATOM 706 N N . THR A 1 94 ? -13.351 -5.445 27.973 1.00 68.31 94 THR A N 1
ATOM 707 C CA . THR A 1 94 ? -14.109 -4.449 28.753 1.00 68.31 94 THR A CA 1
ATOM 708 C C . THR A 1 94 ? -15.583 -4.818 28.949 1.00 68.31 94 THR A C 1
ATOM 710 O O . THR A 1 94 ? -16.286 -4.124 29.677 1.00 68.31 94 THR A O 1
ATOM 713 N N . GLY A 1 95 ? -16.068 -5.895 28.318 1.00 66.06 95 GLY A N 1
ATOM 714 C CA . GLY A 1 95 ? -17.455 -6.368 28.427 1.00 66.06 95 GLY A CA 1
ATOM 715 C C . GLY A 1 95 ? -18.506 -5.472 27.754 1.00 66.06 95 GLY A C 1
ATOM 716 O O . GLY A 1 95 ? -19.678 -5.835 27.706 1.00 66.06 95 GLY A O 1
ATOM 717 N N . GLU A 1 96 ? -18.109 -4.330 27.182 1.00 65.19 96 GLU A N 1
ATOM 718 C CA . GLU A 1 96 ? -18.998 -3.347 26.553 1.00 65.19 96 GLU A CA 1
ATOM 719 C C . GLU A 1 96 ? -18.625 -3.102 25.075 1.00 65.19 96 GLU A C 1
ATOM 721 O O . GLU A 1 96 ? -18.301 -1.985 24.660 1.00 65.19 96 GLU A O 1
ATOM 726 N N . LEU A 1 97 ? -18.712 -4.151 24.244 1.00 63.38 97 LEU A N 1
ATOM 727 C CA . LEU A 1 97 ? -18.465 -4.100 22.789 1.00 63.38 97 LEU A CA 1
ATOM 728 C C . LEU A 1 97 ? -19.191 -2.926 22.101 1.00 63.38 97 LEU A C 1
ATOM 730 O O . LEU A 1 97 ? -18.590 -2.178 21.330 1.00 63.38 97 LEU A O 1
ATOM 734 N N . TRP A 1 98 ? -20.466 -2.705 22.429 1.00 63.72 98 TRP A N 1
ATOM 735 C CA . TRP A 1 98 ? -21.285 -1.646 21.828 1.00 63.72 98 TRP A CA 1
ATOM 736 C C . TRP A 1 98 ? -20.785 -0.230 22.147 1.00 63.72 98 TRP A C 1
ATOM 738 O O . TRP A 1 98 ? -20.782 0.631 21.265 1.00 63.72 98 TRP A O 1
ATOM 748 N N . LYS A 1 99 ? -20.287 0.020 23.365 1.00 66.06 99 LYS A N 1
ATOM 749 C CA . LYS A 1 99 ? -19.700 1.321 23.734 1.00 66.06 99 LYS A CA 1
ATOM 750 C C . LYS A 1 99 ? -18.325 1.536 23.115 1.00 66.06 99 LYS A C 1
ATOM 752 O O . LYS A 1 99 ? -17.962 2.679 22.856 1.00 66.06 99 LYS A O 1
ATOM 757 N N . MET A 1 100 ? -17.565 0.486 22.824 1.00 66.00 100 MET A N 1
ATOM 758 C CA . MET A 1 100 ? -16.279 0.657 22.147 1.00 66.00 100 MET A CA 1
ATOM 759 C C . MET A 1 100 ? -16.448 1.113 20.688 1.00 66.00 100 MET A C 1
ATOM 761 O O . MET A 1 100 ? -15.717 2.000 20.243 1.00 66.00 100 MET A O 1
ATOM 765 N N . PHE A 1 101 ? -17.438 0.570 19.970 1.00 67.56 101 PHE A N 1
ATOM 766 C CA . PHE A 1 101 ? -17.710 0.950 18.578 1.00 67.56 101 PHE A CA 1
ATOM 767 C C . PHE A 1 101 ? -18.525 2.249 18.448 1.00 67.56 101 PHE A C 1
ATOM 769 O O . PHE A 1 101 ? -18.180 3.089 17.614 1.00 67.56 101 PHE A O 1
ATOM 776 N N . PHE A 1 102 ? -19.555 2.454 19.282 1.00 67.75 102 PHE A N 1
ATOM 777 C CA . PHE A 1 102 ? -20.472 3.604 19.181 1.00 67.75 102 PHE A CA 1
ATOM 778 C C . PHE A 1 102 ? -20.290 4.670 20.268 1.00 67.75 102 PHE A C 1
ATOM 780 O O . PHE A 1 102 ? -20.811 5.772 20.135 1.00 67.75 102 PHE A O 1
ATOM 787 N N . GLY A 1 103 ? -19.543 4.394 21.337 1.00 66.94 103 GLY A N 1
ATOM 788 C CA . GLY A 1 103 ? -19.331 5.349 22.431 1.00 66.94 103 GLY A CA 1
ATOM 789 C C . GLY A 1 103 ? -18.228 6.374 22.162 1.00 66.94 103 GLY A C 1
ATOM 790 O O . GLY A 1 103 ? -18.116 7.355 22.894 1.00 66.94 103 GLY A O 1
ATOM 791 N N . ARG A 1 104 ? -17.410 6.190 21.114 1.00 74.44 104 ARG A N 1
ATOM 792 C CA . ARG A 1 104 ? -16.357 7.149 20.746 1.00 74.44 104 ARG A CA 1
ATOM 793 C C . ARG A 1 104 ? -16.874 8.100 19.660 1.00 74.44 104 ARG A C 1
ATOM 795 O O . ARG A 1 104 ? -17.135 7.637 18.548 1.00 74.44 104 ARG A O 1
ATOM 802 N N . PRO A 1 105 ? -16.934 9.422 19.907 1.00 76.69 105 PRO A N 1
ATOM 803 C CA . PRO A 1 105 ? -17.467 10.388 18.939 1.00 76.69 105 PRO A CA 1
ATOM 804 C C . PRO A 1 105 ? -16.686 10.398 17.615 1.00 76.69 105 PRO A C 1
ATOM 806 O O . PRO A 1 105 ? -17.259 10.617 16.554 1.00 76.69 105 PRO A O 1
ATOM 809 N N . ILE A 1 106 ? -15.389 10.074 17.657 1.00 82.50 106 ILE A N 1
ATOM 810 C CA . ILE A 1 106 ? -14.534 9.946 16.468 1.00 82.50 106 ILE A CA 1
ATOM 811 C C . ILE A 1 106 ? -14.965 8.754 15.595 1.00 82.50 106 ILE A C 1
ATOM 813 O O . ILE A 1 106 ? -15.000 8.873 14.376 1.00 82.50 106 ILE A O 1
ATOM 817 N N . SER A 1 107 ? -15.332 7.623 16.208 1.00 81.19 107 SER A N 1
ATOM 818 C CA . SER A 1 107 ? -15.809 6.434 15.486 1.00 81.19 107 SER A CA 1
ATOM 819 C C . SER A 1 107 ? -17.118 6.737 14.758 1.00 81.19 107 SER A C 1
ATOM 821 O O . SER A 1 107 ? -17.236 6.493 13.560 1.00 81.19 107 SER A O 1
ATOM 823 N N . LEU A 1 108 ? -18.063 7.382 15.452 1.00 83.19 108 LEU A N 1
ATOM 824 C CA . LEU A 1 108 ? -19.327 7.832 14.867 1.00 83.19 108 LEU A CA 1
ATOM 825 C C . LEU A 1 108 ? -19.116 8.795 13.694 1.00 83.19 108 LEU A C 1
ATOM 827 O O . LEU A 1 108 ? -19.745 8.625 12.652 1.00 83.19 108 LEU A O 1
ATOM 831 N N . ALA A 1 109 ? -18.215 9.772 13.835 1.00 87.06 109 ALA A N 1
ATOM 832 C CA . ALA A 1 109 ? -17.902 10.707 12.758 1.00 87.06 109 ALA A CA 1
ATOM 833 C C . ALA A 1 109 ? -17.337 9.983 11.525 1.00 87.06 109 ALA A C 1
ATOM 835 O O . ALA A 1 109 ? -17.778 10.240 10.406 1.00 87.06 109 ALA A O 1
ATOM 836 N N . ILE A 1 110 ? -16.408 9.041 11.717 1.00 85.56 110 ILE A N 1
ATOM 837 C CA . ILE A 1 110 ? -15.823 8.256 10.620 1.00 85.56 110 ILE A CA 1
ATOM 838 C C . ILE A 1 110 ? -16.884 7.374 9.950 1.00 85.56 110 ILE A C 1
ATOM 840 O O . ILE A 1 110 ? -16.966 7.359 8.724 1.00 85.56 110 ILE A O 1
ATOM 844 N N . ILE A 1 111 ? -17.733 6.690 10.724 1.00 86.06 111 ILE A N 1
ATOM 845 C CA . ILE A 1 111 ? -18.842 5.883 10.191 1.00 86.06 111 ILE A CA 1
ATOM 846 C C . ILE A 1 111 ? -19.789 6.762 9.366 1.00 86.06 111 ILE A C 1
ATOM 848 O O . ILE A 1 111 ? -20.150 6.393 8.249 1.00 86.06 111 ILE A O 1
ATOM 852 N N . ALA A 1 112 ? -20.141 7.949 9.867 1.00 88.38 112 ALA A N 1
ATOM 853 C CA . ALA A 1 112 ? -20.970 8.900 9.135 1.00 88.38 112 ALA A CA 1
ATOM 854 C C . ALA A 1 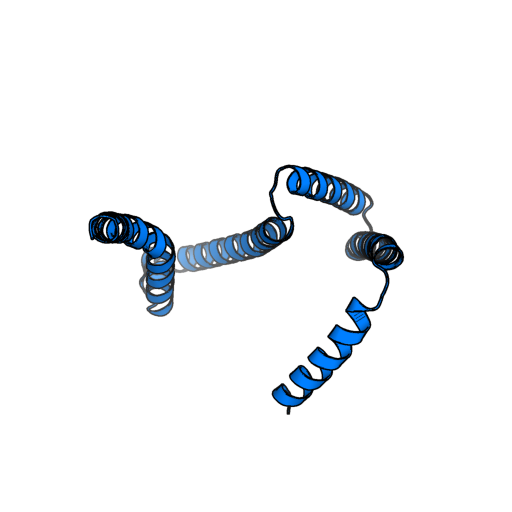112 ? -20.310 9.346 7.818 1.00 88.38 112 ALA A C 1
ATOM 856 O O . ALA A 1 112 ? -20.980 9.364 6.788 1.00 88.38 112 ALA A O 1
ATOM 857 N N . PHE A 1 113 ? -19.003 9.634 7.811 1.00 88.44 113 PHE A N 1
ATOM 858 C CA . PHE A 1 113 ? -18.263 9.973 6.588 1.00 88.44 113 PHE A CA 1
ATOM 859 C C . PHE A 1 113 ? -18.199 8.817 5.584 1.00 88.44 113 PHE A C 1
ATOM 861 O O . PHE A 1 113 ? -18.334 9.058 4.384 1.00 88.44 113 PHE A O 1
ATOM 868 N N . ILE A 1 114 ? -18.025 7.575 6.046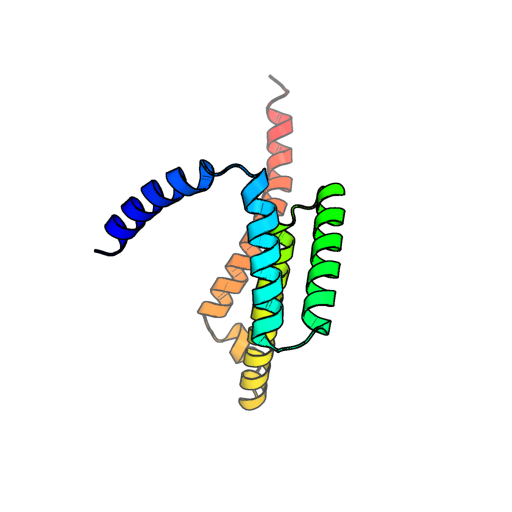 1.00 87.12 114 ILE A N 1
ATOM 869 C CA . ILE A 1 114 ? -18.029 6.384 5.183 1.00 87.12 114 ILE A CA 1
ATOM 870 C C . ILE A 1 114 ? -19.402 6.214 4.533 1.00 87.12 114 ILE A C 1
ATOM 872 O O . ILE A 1 114 ? -19.485 6.069 3.314 1.00 87.12 114 ILE A O 1
ATOM 876 N N . LEU A 1 115 ? -20.478 6.281 5.325 1.00 89.06 115 LEU A N 1
ATOM 877 C CA . LEU A 1 115 ? -21.845 6.206 4.810 1.00 89.06 115 LEU A CA 1
ATOM 878 C C . LEU A 1 115 ? -22.105 7.339 3.816 1.00 89.06 115 LEU A C 1
ATOM 880 O O . LEU A 1 115 ? -22.579 7.090 2.711 1.00 89.06 115 LEU A O 1
ATOM 884 N N . LEU A 1 116 ? -21.727 8.570 4.159 1.00 88.50 116 LEU A N 1
ATOM 885 C CA . LEU A 1 116 ? -21.891 9.712 3.269 1.00 88.50 116 LEU A CA 1
ATOM 886 C C . LEU A 1 116 ? -21.126 9.499 1.961 1.00 88.50 116 LEU A C 1
ATOM 888 O O . LEU A 1 116 ? -21.717 9.663 0.905 1.00 88.50 116 LEU A O 1
ATOM 892 N N . SER A 1 117 ? -19.867 9.063 1.999 1.00 85.31 117 SER A N 1
ATOM 893 C CA . SER A 1 117 ? -19.063 8.801 0.798 1.00 85.31 117 SER A CA 1
ATOM 894 C C . SER A 1 117 ? -19.633 7.676 -0.072 1.00 85.31 117 SER A C 1
ATOM 896 O O . SER A 1 117 ? -19.664 7.811 -1.295 1.00 85.31 117 SER A O 1
ATOM 898 N N . LEU A 1 118 ? -20.132 6.598 0.538 1.00 85.25 118 LEU A N 1
ATOM 899 C CA . LEU A 1 118 ? -20.689 5.444 -0.170 1.00 85.25 118 LEU A CA 1
ATOM 900 C C . LEU A 1 118 ? -22.061 5.752 -0.791 1.00 85.25 118 LEU A C 1
ATOM 902 O O . LEU A 1 118 ? -22.340 5.343 -1.920 1.00 85.25 118 LEU A O 1
ATOM 906 N N . PHE A 1 119 ? -22.903 6.519 -0.092 1.00 86.62 119 PHE A N 1
ATOM 907 C CA . PHE A 1 119 ? -24.233 6.906 -0.569 1.00 86.62 119 PHE A CA 1
ATOM 908 C C . PHE A 1 119 ? -24.243 8.189 -1.410 1.00 86.62 119 PHE A C 1
ATOM 910 O O . PHE A 1 119 ? -25.185 8.389 -2.176 1.00 86.62 119 PHE A O 1
ATOM 917 N N . TYR A 1 120 ? -23.204 9.025 -1.354 1.00 81.62 120 TYR A N 1
ATOM 918 C CA . TYR A 1 120 ? -23.064 10.228 -2.184 1.00 81.62 120 TYR A CA 1
ATOM 919 C C . TYR A 1 120 ? -23.223 9.955 -3.693 1.00 81.62 120 TYR A C 1
ATOM 921 O O . TYR A 1 120 ? -24.050 10.622 -4.322 1.00 81.62 120 TYR A O 1
ATOM 929 N N . PRO A 1 121 ? -22.528 8.973 -4.311 1.00 77.62 121 PRO A N 1
ATOM 930 C CA . PRO A 1 121 ? -22.713 8.676 -5.732 1.00 77.62 121 PRO A CA 1
ATOM 931 C C . PRO A 1 121 ? -24.102 8.096 -6.051 1.00 77.62 121 PRO A C 1
ATOM 933 O O . PRO A 1 121 ? -24.630 8.357 -7.133 1.00 77.62 121 PRO A O 1
ATOM 936 N N . LEU A 1 122 ? -24.729 7.365 -5.121 1.00 74.38 122 LEU A N 1
ATOM 937 C CA . LEU A 1 122 ? -26.070 6.789 -5.293 1.00 74.38 122 LEU A CA 1
ATOM 938 C C . LEU A 1 122 ? -27.179 7.854 -5.206 1.00 74.38 122 LEU A C 1
ATOM 940 O O . LEU A 1 122 ? -28.084 7.867 -6.042 1.00 74.38 122 LEU A O 1
ATOM 944 N N . LEU A 1 123 ? -27.092 8.787 -4.251 1.00 68.25 123 LEU A N 1
ATOM 945 C CA . LEU A 1 123 ? -28.007 9.932 -4.149 1.00 68.25 123 LEU A CA 1
ATOM 946 C C . LEU A 1 123 ? -27.831 10.889 -5.334 1.00 68.25 123 LEU A C 1
ATOM 948 O O . LEU A 1 123 ? -28.816 11.366 -5.902 1.00 68.25 123 LEU A O 1
ATOM 952 N N . ARG A 1 124 ? -26.582 11.122 -5.761 1.00 67.50 124 ARG A N 1
ATOM 953 C CA . ARG A 1 124 ? -26.275 11.966 -6.922 1.00 67.50 124 ARG A CA 1
ATOM 954 C C . ARG A 1 124 ? -26.730 11.340 -8.239 1.00 67.50 124 ARG A C 1
ATOM 956 O O . ARG A 1 124 ? -27.138 12.087 -9.117 1.00 67.50 124 ARG A O 1
ATOM 963 N N . SER A 1 125 ? -26.709 10.016 -8.409 1.00 57.41 125 SER A N 1
ATOM 964 C CA . SER A 1 125 ? -27.221 9.387 -9.640 1.00 57.41 125 SER A CA 1
ATOM 965 C C . SER A 1 125 ? -28.752 9.423 -9.722 1.00 57.41 125 SER A C 1
ATOM 967 O O . SER A 1 125 ? -29.302 9.603 -10.808 1.00 57.41 125 SER A O 1
ATOM 969 N N . ARG A 1 126 ? -29.448 9.348 -8.577 1.00 58.81 126 ARG A N 1
ATOM 970 C CA . ARG A 1 126 ? -30.907 9.529 -8.487 1.00 58.81 126 ARG A CA 1
ATOM 971 C C . ARG A 1 126 ? -31.333 10.973 -8.785 1.00 58.81 126 ARG A C 1
ATOM 973 O O . ARG A 1 126 ? -32.294 11.163 -9.519 1.00 58.81 126 ARG A O 1
ATOM 980 N N . PHE A 1 127 ? -30.595 11.977 -8.301 1.00 55.03 127 PHE A N 1
ATOM 981 C CA . PHE A 1 127 ? -30.874 13.398 -8.583 1.00 55.03 127 PHE A CA 1
ATOM 982 C C . PHE A 1 127 ? -30.267 13.921 -9.900 1.00 55.03 127 PHE A C 1
ATOM 984 O O . PHE A 1 127 ? -30.762 14.888 -10.470 1.00 55.03 127 PHE A O 1
ATOM 991 N N . GLY A 1 128 ? -29.211 13.290 -10.416 1.00 50.97 128 GLY A N 1
ATOM 992 C CA . GLY A 1 128 ? -28.544 13.664 -11.667 1.00 50.97 128 GLY A CA 1
ATOM 993 C C . GLY A 1 128 ? -29.290 13.209 -12.921 1.00 50.97 128 GLY A C 1
ATOM 994 O O . GLY A 1 128 ? -29.182 13.864 -13.953 1.00 50.97 128 GLY A O 1
ATOM 995 N N . ARG A 1 129 ? -30.107 12.147 -12.830 1.00 47.91 129 ARG A N 1
ATOM 996 C CA . ARG A 1 129 ? -31.030 11.762 -13.913 1.00 47.91 129 ARG A CA 1
ATOM 997 C C . ARG A 1 129 ? -32.138 12.801 -14.113 1.00 47.91 129 ARG A C 1
ATOM 999 O O . ARG A 1 129 ? -32.446 13.115 -15.251 1.00 47.91 129 ARG A O 1
ATOM 1006 N N . ALA A 1 130 ? -32.611 13.438 -13.039 1.00 49.22 130 ALA A N 1
ATOM 1007 C CA . ALA A 1 130 ? -33.603 14.514 -13.128 1.00 49.22 130 ALA A CA 1
ATOM 1008 C C . ALA A 1 130 ? -33.073 15.792 -13.812 1.00 49.22 130 ALA A C 1
ATOM 1010 O O . ALA A 1 130 ? -33.859 16.588 -14.311 1.00 49.22 130 ALA A O 1
ATOM 1011 N N . LYS A 1 131 ? -31.747 16.000 -13.862 1.00 44.34 131 LYS A N 1
ATOM 1012 C CA . LYS A 1 131 ? -31.133 17.171 -14.518 1.00 44.34 131 LYS A CA 1
ATOM 1013 C C . LYS A 1 131 ? -30.686 16.920 -15.964 1.00 44.34 131 LYS A C 1
ATOM 1015 O O . LYS A 1 131 ? -30.408 17.885 -16.666 1.00 44.34 131 LYS A O 1
ATOM 1020 N N . ALA A 1 132 ? -30.620 15.662 -16.405 1.00 45.72 132 ALA A N 1
ATOM 1021 C CA . ALA A 1 132 ? -30.283 15.310 -17.787 1.00 45.72 132 ALA A CA 1
ATOM 1022 C C . ALA A 1 132 ? -31.504 15.353 -18.729 1.00 45.72 132 ALA A C 1
ATOM 1024 O O . ALA A 1 132 ? -31.328 15.606 -19.914 1.00 45.72 132 ALA A O 1
ATOM 1025 N N . GLU A 1 133 ? -32.728 15.175 -18.216 1.00 47.12 133 GLU A N 1
ATOM 1026 C CA . GLU A 1 133 ? -33.966 15.300 -19.011 1.00 47.12 133 GLU A CA 1
ATOM 1027 C C . GLU A 1 133 ? -34.389 16.756 -19.280 1.00 47.12 133 GLU A C 1
ATOM 1029 O O . GLU A 1 133 ? -35.050 17.017 -20.275 1.00 47.12 133 GLU A O 1
ATOM 1034 N N . VAL A 1 134 ? -33.975 17.724 -18.453 1.00 48.44 134 VAL A N 1
ATOM 1035 C CA . VAL A 1 134 ? -34.363 19.142 -18.626 1.00 48.44 134 VAL A CA 1
ATOM 1036 C C . VAL A 1 134 ? -33.463 19.886 -19.628 1.00 48.44 134 VAL A C 1
ATOM 1038 O O . VAL A 1 134 ? -33.864 20.905 -20.168 1.00 48.44 134 VAL A O 1
ATOM 1041 N N . ALA A 1 135 ? -32.263 19.374 -19.931 1.00 44.62 135 ALA A N 1
ATOM 1042 C CA . ALA A 1 135 ? -31.308 20.026 -20.840 1.00 44.62 135 ALA A CA 1
ATOM 1043 C C . ALA A 1 135 ? -31.397 19.555 -22.309 1.00 44.62 135 ALA A C 1
ATOM 1045 O O . ALA A 1 135 ? -30.599 19.990 -23.133 1.00 44.62 135 ALA A O 1
ATOM 1046 N N . HIS A 1 136 ? -32.326 18.651 -22.639 1.00 38.91 136 HIS A N 1
ATOM 1047 C CA . HIS A 1 136 ? -32.564 18.178 -24.013 1.00 38.91 136 HIS A CA 1
ATOM 1048 C C . HIS A 1 136 ? -33.926 18.633 -24.569 1.00 38.91 136 HIS A C 1
ATOM 1050 O O . HIS A 1 136 ? -34.414 18.077 -25.548 1.00 38.91 136 HIS A O 1
ATOM 1056 N N . GLY A 1 137 ? -34.548 19.614 -23.906 1.00 44.00 137 GLY A N 1
ATOM 1057 C CA . GLY A 1 137 ? -35.859 20.170 -24.239 1.00 44.00 137 GLY A CA 1
ATOM 1058 C C . GLY A 1 137 ? -35.856 21.688 -24.440 1.00 44.00 137 GLY A C 1
ATOM 1059 O O . GLY A 1 137 ? -36.890 22.305 -24.203 1.00 44.00 137 GLY A O 1
ATOM 1060 N N . GLU A 1 138 ? -34.724 22.269 -24.849 1.00 38.81 138 GLU A N 1
ATOM 1061 C CA . GLU A 1 138 ? -34.659 23.608 -25.460 1.00 38.81 138 GLU A CA 1
ATOM 1062 C C . GLU A 1 138 ? -34.036 23.516 -26.855 1.00 38.81 138 GLU A C 1
ATOM 1064 O O . GLU A 1 138 ? -32.999 22.822 -26.988 1.00 38.81 138 GLU A O 1
#

Secondary structure (DSSP, 8-state):
-HHHHHHHHHHHHHHHHHTS-HHHHHHHHHHHHHHHHHHHH--HHHHHHHHHHHHHHHHHHHTT--HHHHHHHHHHHHHHHHHHHHHHHHHHHHS-HHHHHHS-HHHHHHHHHHHHHHHHHHHHHHHHHHHHSGGG--

Sequence (138 aa):
LMLPVGLVIGRYAYQTIITVPKAMLVPTVAFMTMIGTYAIRNSISDVIIMIILGVVGWILNRFGFSPSPIVLGLILGRIAEQGFVQAWTIGSATGELWKMFFGRPISLAIIAFILLSLFYPLLRSRFGRAKAEVAHGE